Protein AF-A0ABD1WCL0-F1 (afdb_monomer_lite)

Structure (mmCIF, N/CA/C/O backbone):
data_AF-A0ABD1WCL0-F1
#
_entry.id   AF-A0ABD1WCL0-F1
#
loop_
_atom_site.group_PDB
_atom_site.id
_atom_site.type_symbol
_atom_site.label_atom_id
_atom_site.label_alt_id
_atom_site.label_comp_id
_atom_site.label_asym_id
_atom_site.label_entity_id
_atom_site.label_seq_id
_atom_site.pdbx_PDB_ins_code
_atom_site.Cartn_x
_atom_site.Cartn_y
_atom_site.Cartn_z
_atom_site.occupancy
_atom_site.B_iso_or_equiv
_atom_site.auth_seq_id
_atom_site.auth_comp_id
_atom_site.auth_asym_id
_atom_site.auth_atom_id
_atom_site.pdbx_PDB_model_num
ATOM 1 N N . MET A 1 1 ? 15.512 13.384 -20.297 1.00 41.00 1 MET A N 1
ATOM 2 C CA . MET A 1 1 ? 14.843 13.876 -19.073 1.00 41.00 1 MET A CA 1
ATOM 3 C C . MET A 1 1 ? 13.376 13.498 -19.156 1.00 41.00 1 MET A C 1
ATOM 5 O O . MET A 1 1 ? 12.666 14.073 -19.970 1.00 41.00 1 MET A O 1
ATOM 9 N N . ASN A 1 2 ? 12.941 12.508 -18.377 1.00 41.03 2 ASN A N 1
ATOM 10 C CA . ASN A 1 2 ? 11.529 12.149 -18.299 1.00 41.03 2 ASN A CA 1
ATOM 11 C C . ASN A 1 2 ? 10.754 13.283 -17.614 1.00 41.03 2 ASN A C 1
ATOM 13 O O . ASN A 1 2 ? 11.035 13.639 -16.473 1.00 41.03 2 ASN A O 1
ATOM 17 N N . ASN A 1 3 ? 9.782 13.863 -18.322 1.00 45.69 3 ASN A N 1
ATOM 18 C CA . ASN A 1 3 ? 9.005 15.032 -17.885 1.00 45.69 3 ASN A CA 1
ATOM 19 C C . ASN A 1 3 ? 8.057 14.755 -16.700 1.00 45.69 3 ASN A C 1
ATOM 21 O O . ASN A 1 3 ? 7.337 15.652 -16.268 1.00 45.69 3 ASN A O 1
ATOM 25 N N . PHE A 1 4 ? 8.047 13.534 -16.164 1.00 50.69 4 PHE A N 1
ATOM 26 C CA . PHE A 1 4 ? 7.090 13.094 -15.152 1.00 50.69 4 PHE A CA 1
ATOM 27 C C . PHE A 1 4 ? 7.308 13.752 -13.779 1.00 50.69 4 PHE A C 1
ATOM 29 O O . PHE A 1 4 ? 6.345 14.065 -13.086 1.00 50.69 4 PHE A O 1
ATOM 36 N N . TYR A 1 5 ? 8.561 14.029 -13.402 1.00 48.84 5 TYR A N 1
ATOM 37 C CA . TYR A 1 5 ? 8.891 14.548 -12.066 1.00 48.84 5 TYR A CA 1
ATOM 38 C C . TYR A 1 5 ? 8.801 16.075 -11.938 1.00 48.84 5 TYR A C 1
ATOM 40 O O . TYR A 1 5 ? 8.821 16.592 -10.826 1.00 48.84 5 TYR A O 1
ATOM 48 N N . ARG A 1 6 ? 8.654 16.813 -13.049 1.00 47.81 6 ARG A N 1
ATOM 49 C CA . ARG A 1 6 ? 8.557 18.287 -13.023 1.00 47.81 6 ARG A CA 1
ATOM 50 C C . ARG A 1 6 ? 7.216 18.816 -12.505 1.00 47.81 6 ARG A C 1
ATOM 52 O O . ARG A 1 6 ? 7.129 19.995 -12.190 1.00 47.81 6 ARG A O 1
ATOM 59 N N . ASN A 1 7 ? 6.192 17.966 -12.423 1.00 45.84 7 ASN A N 1
ATOM 60 C CA . ASN A 1 7 ? 4.813 18.378 -12.137 1.00 45.84 7 ASN A CA 1
ATOM 61 C C . ASN A 1 7 ? 4.277 17.857 -10.793 1.00 45.84 7 ASN A C 1
ATOM 63 O O . ASN A 1 7 ? 3.065 17.860 -10.587 1.00 45.84 7 ASN A O 1
ATOM 67 N N . ILE A 1 8 ? 5.140 17.384 -9.887 1.00 50.66 8 ILE A N 1
ATOM 68 C CA . ILE A 1 8 ? 4.705 16.947 -8.554 1.00 50.66 8 ILE A CA 1
ATOM 69 C C . ILE A 1 8 ? 4.412 18.201 -7.711 1.00 50.66 8 ILE A C 1
ATOM 71 O O . ILE A 1 8 ? 5.326 18.999 -7.502 1.00 50.66 8 ILE A O 1
ATOM 75 N N . PRO A 1 9 ? 3.169 18.409 -7.233 1.00 43.69 9 PRO A N 1
ATOM 76 C CA . PRO A 1 9 ? 2.844 19.551 -6.388 1.00 43.69 9 PRO A CA 1
ATOM 77 C C . PRO A 1 9 ? 3.659 19.525 -5.092 1.00 43.69 9 PRO A C 1
ATOM 79 O O . PRO A 1 9 ? 3.799 18.474 -4.463 1.00 43.69 9 PRO A O 1
ATOM 82 N N . ASP A 1 10 ? 4.149 20.692 -4.672 1.00 51.25 10 ASP A N 1
ATOM 83 C CA . ASP A 1 10 ? 4.807 20.888 -3.378 1.00 51.25 10 ASP A CA 1
ATOM 84 C C . ASP A 1 10 ? 3.777 20.697 -2.253 1.00 51.25 10 ASP A C 1
ATOM 86 O O . ASP A 1 10 ? 3.068 21.618 -1.849 1.00 51.25 10 ASP A O 1
ATOM 90 N N . HIS A 1 11 ? 3.570 19.452 -1.829 1.00 47.72 11 HIS A N 1
ATOM 91 C CA . HIS A 1 11 ? 2.642 19.086 -0.755 1.00 47.72 11 HIS A CA 1
ATOM 92 C C . HIS A 1 11 ? 3.388 18.582 0.486 1.00 47.72 11 HIS A C 1
ATOM 94 O O . HIS A 1 11 ? 2.921 17.693 1.192 1.00 47.72 11 HIS A O 1
ATOM 100 N N . GLY A 1 12 ? 4.541 19.192 0.788 1.00 49.44 12 GLY A N 1
ATOM 101 C CA . GLY A 1 12 ? 5.215 19.016 2.079 1.00 49.44 12 GLY A CA 1
ATOM 102 C C . GLY A 1 12 ? 6.497 18.186 2.053 1.00 49.44 12 GLY A C 1
ATOM 103 O O . GLY A 1 12 ? 7.046 17.889 3.112 1.00 49.44 12 GLY A O 1
ATOM 104 N N . MET A 1 13 ? 7.024 17.853 0.874 1.00 49.81 13 MET A N 1
ATOM 105 C CA . MET A 1 13 ? 8.455 17.584 0.739 1.00 49.81 13 MET A CA 1
ATOM 106 C C . MET A 1 13 ? 9.118 18.921 0.462 1.00 49.81 13 MET A C 1
ATOM 108 O O . MET A 1 13 ? 8.992 19.426 -0.642 1.00 49.81 13 MET A O 1
ATOM 112 N N . HIS A 1 14 ? 9.788 19.512 1.453 1.00 53.22 14 HIS A N 1
ATOM 113 C CA . HIS A 1 14 ? 10.536 20.750 1.245 1.00 53.22 14 HIS A CA 1
ATOM 114 C C . HIS A 1 14 ? 11.509 20.573 0.067 1.00 53.22 14 HIS A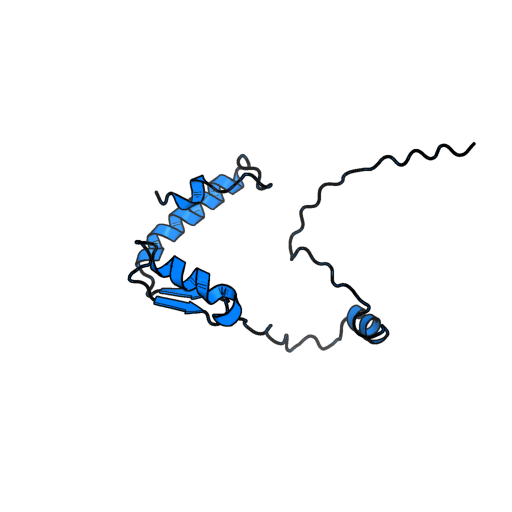 C 1
ATOM 116 O O . HIS A 1 14 ? 12.583 19.996 0.232 1.00 53.22 14 HIS A O 1
ATOM 122 N N . LEU A 1 15 ? 11.134 21.095 -1.108 1.00 51.12 15 LEU A N 1
ATOM 123 C CA . LEU A 1 15 ? 11.861 20.992 -2.384 1.00 51.12 15 LEU A CA 1
ATOM 124 C C . LEU A 1 15 ? 13.267 21.626 -2.342 1.00 51.12 15 LEU A C 1
ATOM 126 O O . LEU A 1 15 ? 14.021 21.539 -3.303 1.00 51.12 15 LEU A O 1
ATOM 130 N N . GLN A 1 16 ? 13.622 22.268 -1.226 1.00 51.03 16 GLN A N 1
ATOM 131 C CA . GLN A 1 16 ? 14.908 22.923 -0.975 1.00 51.03 16 GLN A CA 1
ATOM 132 C C . GLN A 1 16 ? 15.792 22.155 0.024 1.00 51.03 16 GLN A C 1
ATOM 134 O O . GLN A 1 16 ? 16.866 22.627 0.390 1.00 51.03 16 GLN A O 1
ATOM 139 N N . HIS A 1 17 ? 15.358 20.988 0.509 1.00 60.56 17 HIS A N 1
ATOM 140 C CA . HIS A 1 17 ? 16.181 20.171 1.397 1.00 60.56 17 HIS A CA 1
ATOM 141 C C . HIS A 1 17 ? 17.261 19.440 0.569 1.00 60.56 17 HIS A C 1
ATOM 143 O O . HIS A 1 17 ? 16.903 18.801 -0.414 1.00 60.56 17 HIS A O 1
ATOM 149 N N . PRO A 1 18 ? 18.551 19.430 0.963 1.00 59.03 18 PRO A N 1
ATOM 150 C CA . PRO A 1 18 ? 19.629 18.762 0.210 1.00 59.03 18 PRO A CA 1
ATOM 151 C C . PRO A 1 18 ? 19.330 17.298 -0.161 1.00 59.03 18 PRO A C 1
ATOM 153 O O . PRO A 1 18 ? 19.546 16.879 -1.292 1.00 59.03 18 PRO A O 1
ATOM 156 N N . ARG A 1 19 ? 18.694 16.554 0.756 1.00 66.44 19 ARG A N 1
ATOM 157 C CA . ARG A 1 19 ? 18.177 15.191 0.507 1.00 66.44 19 ARG A CA 1
ATOM 158 C C . ARG A 1 19 ? 17.176 15.055 -0.655 1.00 66.44 19 ARG A C 1
ATOM 160 O O . ARG A 1 19 ? 16.978 13.947 -1.134 1.00 66.44 19 ARG A O 1
ATOM 167 N N . PHE A 1 20 ? 16.523 16.130 -1.097 1.00 78.31 20 PHE A N 1
ATOM 168 C CA . PHE A 1 20 ? 15.654 16.098 -2.276 1.00 78.31 20 PHE A CA 1
ATOM 169 C C . PHE A 1 20 ? 16.475 15.992 -3.565 1.00 78.31 20 PHE A C 1
ATOM 171 O O . PHE A 1 20 ? 16.135 15.198 -4.435 1.00 78.31 20 PHE A O 1
ATOM 178 N N . GLN A 1 21 ? 17.589 16.723 -3.661 1.00 81.44 21 GLN A N 1
ATOM 179 C CA . GLN A 1 21 ? 18.485 16.657 -4.815 1.00 81.44 21 GLN A CA 1
ATOM 180 C C . GLN A 1 21 ? 19.140 15.273 -4.925 1.00 81.44 21 GLN A C 1
ATOM 182 O O . GLN A 1 21 ? 19.089 14.657 -5.986 1.00 81.44 21 GLN A O 1
ATOM 187 N N . GLU A 1 22 ? 19.639 14.736 -3.808 1.00 85.94 22 GLU A N 1
ATOM 188 C CA . GLU A 1 22 ? 20.174 13.366 -3.735 1.00 85.94 22 GLU A CA 1
ATOM 189 C C . GLU A 1 22 ? 19.126 12.317 -4.147 1.00 85.94 22 GLU A C 1
ATOM 191 O O . GLU A 1 22 ? 19.437 11.352 -4.843 1.00 85.94 22 GLU A O 1
ATOM 196 N N . PHE A 1 23 ? 17.861 12.510 -3.755 1.00 84.12 23 PHE A N 1
ATOM 197 C CA . PHE A 1 23 ? 16.765 11.628 -4.154 1.00 84.12 23 PHE A CA 1
ATOM 198 C C . PHE A 1 23 ? 16.492 11.686 -5.662 1.00 84.12 23 PHE A C 1
ATOM 200 O O . PHE A 1 23 ? 16.310 10.644 -6.287 1.00 84.12 23 PHE A O 1
ATOM 207 N N . ILE A 1 24 ? 16.491 12.876 -6.269 1.00 86.00 24 ILE A N 1
ATOM 208 C CA . ILE A 1 24 ? 16.327 13.013 -7.722 1.00 86.00 24 ILE A CA 1
ATOM 209 C C . ILE A 1 24 ? 17.494 12.362 -8.466 1.00 86.00 24 ILE A C 1
ATOM 211 O O . ILE A 1 24 ? 17.257 11.600 -9.401 1.00 86.00 24 ILE A O 1
ATOM 215 N N . GLU A 1 25 ? 18.732 12.590 -8.027 1.00 88.88 25 GLU A N 1
ATOM 216 C CA . GLU A 1 25 ? 19.920 11.957 -8.613 1.00 88.88 25 GLU A CA 1
ATOM 217 C C . GLU A 1 25 ? 19.854 10.431 -8.528 1.00 88.88 25 GLU A C 1
ATOM 219 O O . GLU A 1 25 ? 20.168 9.740 -9.499 1.00 88.88 25 GLU A O 1
ATOM 224 N N . PHE A 1 26 ? 19.374 9.897 -7.402 1.00 87.81 26 PHE A N 1
ATOM 225 C CA . PHE A 1 26 ? 19.119 8.470 -7.244 1.00 87.81 26 PHE A CA 1
ATOM 226 C C . PHE A 1 26 ? 18.089 7.957 -8.262 1.00 87.81 26 PHE A C 1
ATOM 228 O O . PHE A 1 26 ? 18.350 6.980 -8.965 1.00 87.81 26 PHE A O 1
ATOM 235 N N . ILE A 1 27 ? 16.946 8.636 -8.405 1.00 87.00 27 ILE A N 1
ATOM 236 C CA . ILE A 1 27 ? 15.913 8.254 -9.379 1.00 87.00 27 ILE A CA 1
ATOM 237 C C . ILE A 1 27 ? 16.450 8.314 -10.816 1.00 87.00 27 ILE A C 1
ATOM 239 O O . ILE A 1 27 ? 16.184 7.411 -11.611 1.00 87.00 27 ILE A O 1
ATOM 243 N N .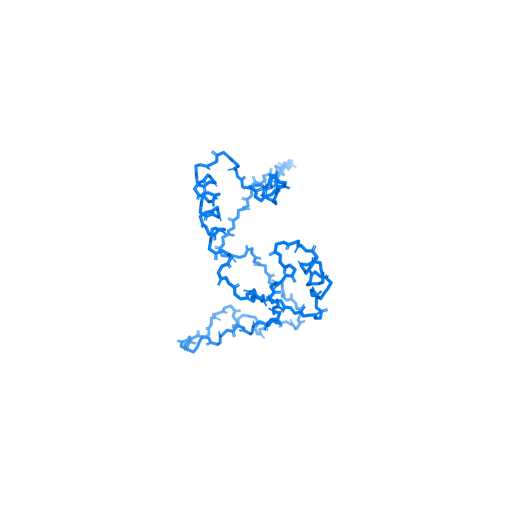 GLU A 1 28 ? 17.221 9.343 -11.170 1.00 86.81 28 GLU A N 1
ATOM 244 C CA . GLU A 1 28 ? 17.843 9.465 -12.493 1.00 86.81 28 GLU A CA 1
ATOM 245 C C . GLU A 1 28 ? 18.888 8.374 -12.757 1.00 86.81 28 GLU A C 1
ATOM 247 O O . GLU A 1 28 ? 18.981 7.869 -13.880 1.00 86.81 28 GLU A O 1
ATOM 252 N N . ALA A 1 29 ? 19.659 7.984 -11.739 1.00 87.44 29 ALA A N 1
ATOM 253 C CA . ALA A 1 29 ? 20.597 6.873 -11.834 1.00 87.44 29 ALA A CA 1
ATOM 254 C C . ALA A 1 29 ? 19.867 5.547 -12.100 1.00 87.44 29 ALA A C 1
ATOM 256 O O . ALA A 1 29 ? 20.261 4.818 -13.011 1.00 87.44 29 ALA A O 1
ATOM 257 N N . GLU A 1 30 ? 18.769 5.279 -11.389 1.00 84.94 30 GLU A N 1
ATOM 258 C CA . GLU A 1 30 ? 17.919 4.097 -11.586 1.00 84.94 30 GLU A CA 1
ATOM 259 C C . GLU A 1 30 ? 17.288 4.061 -12.988 1.00 84.94 30 GLU A C 1
ATOM 261 O O . GLU A 1 30 ? 17.237 3.008 -13.628 1.00 84.94 30 GLU A O 1
ATOM 266 N N . GLN A 1 31 ? 16.872 5.215 -13.532 1.00 78.75 31 GLN A N 1
ATOM 267 C CA . GLN A 1 31 ? 16.265 5.273 -14.868 1.00 78.75 31 GLN A CA 1
ATOM 268 C C . GLN A 1 31 ? 17.168 4.727 -15.978 1.00 78.75 31 GLN A C 1
ATOM 270 O O . GLN A 1 31 ? 16.659 4.160 -16.946 1.00 78.75 31 GLN A O 1
ATOM 275 N N . LYS A 1 32 ? 18.494 4.841 -15.832 1.00 80.19 32 LYS A N 1
ATOM 276 C CA . LYS A 1 32 ? 19.460 4.293 -16.799 1.00 80.19 32 LYS A CA 1
ATOM 277 C C . LYS A 1 32 ? 19.353 2.773 -16.926 1.00 80.19 32 LYS A C 1
ATOM 279 O O . LYS A 1 32 ? 19.677 2.231 -17.979 1.00 80.19 32 LYS A O 1
ATOM 284 N N . TYR A 1 33 ? 18.870 2.095 -15.885 1.00 79.81 33 TYR A N 1
ATOM 285 C CA . TYR A 1 33 ? 18.763 0.641 -15.843 1.00 79.81 33 TYR A CA 1
ATOM 286 C C . TYR A 1 33 ? 17.363 0.114 -16.193 1.00 79.81 33 TYR A C 1
ATOM 288 O O . TYR A 1 33 ? 17.208 -1.070 -16.493 1.00 79.81 33 TYR A O 1
ATOM 296 N N . LEU A 1 34 ? 16.345 0.982 -16.245 1.00 73.56 34 LEU A N 1
ATOM 297 C CA . LEU A 1 34 ? 14.963 0.591 -16.564 1.00 73.56 34 LEU A CA 1
ATOM 298 C C . LEU A 1 34 ? 14.794 -0.001 -17.972 1.00 73.56 34 LEU A C 1
ATOM 300 O O . LEU A 1 34 ? 13.814 -0.702 -18.220 1.00 73.56 34 LEU A O 1
ATOM 304 N N . GLY A 1 35 ? 15.724 0.274 -18.893 1.00 76.00 35 GLY A N 1
ATOM 305 C CA . GLY A 1 35 ? 15.736 -0.308 -20.239 1.00 76.00 35 GLY A CA 1
ATOM 306 C C . GLY A 1 35 ? 16.129 -1.790 -20.283 1.00 76.00 35 GLY A C 1
ATOM 307 O O . GLY A 1 35 ? 15.875 -2.447 -21.287 1.00 76.00 35 GLY A O 1
ATOM 308 N N . PHE A 1 36 ? 16.715 -2.332 -19.209 1.00 83.81 36 PHE A N 1
ATOM 309 C CA . PHE A 1 36 ? 17.131 -3.738 -19.134 1.00 83.81 36 PHE A CA 1
ATOM 310 C C . PHE A 1 36 ? 16.070 -4.653 -18.505 1.00 83.81 36 PHE A C 1
ATOM 312 O O . PHE A 1 36 ? 16.265 -5.868 -18.445 1.00 83.81 36 PHE A O 1
ATOM 319 N N . SER A 1 37 ? 14.947 -4.109 -18.022 1.00 85.25 37 SER A N 1
ATOM 320 C CA . SER A 1 37 ? 13.886 -4.918 -17.422 1.00 85.25 37 SER A CA 1
ATOM 321 C C . SER A 1 37 ? 12.975 -5.534 -18.488 1.00 85.25 37 SER A C 1
ATOM 323 O O . SER A 1 37 ? 12.671 -4.935 -19.516 1.00 85.25 37 SER A O 1
ATOM 325 N N . SER A 1 38 ? 12.482 -6.748 -18.230 1.00 88.44 38 SER A N 1
ATOM 326 C CA . SER A 1 38 ? 11.468 -7.388 -19.089 1.00 88.44 38 SER A CA 1
ATOM 327 C C . SER A 1 38 ? 10.045 -6.865 -18.839 1.00 88.44 38 SER A C 1
ATOM 329 O O . SER A 1 38 ? 9.095 -7.307 -19.491 1.00 88.44 38 SER A O 1
ATOM 331 N N . GLY A 1 39 ? 9.876 -5.972 -17.862 1.00 89.38 39 GLY A N 1
ATOM 332 C CA . GLY A 1 39 ? 8.582 -5.498 -17.401 1.00 89.38 39 GLY A CA 1
ATOM 333 C C . GLY A 1 39 ? 8.554 -5.143 -15.918 1.00 89.38 39 GLY A C 1
ATOM 334 O O . G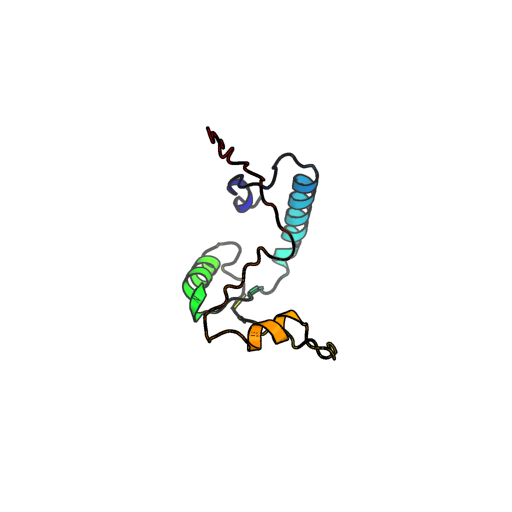LY A 1 39 ? 9.583 -5.146 -15.244 1.00 89.38 39 GLY A O 1
ATOM 335 N N . SER A 1 40 ? 7.348 -4.874 -15.426 1.00 89.94 40 SER A N 1
ATOM 336 C CA . SER A 1 40 ? 7.090 -4.356 -14.082 1.00 89.94 40 SER A CA 1
ATOM 337 C C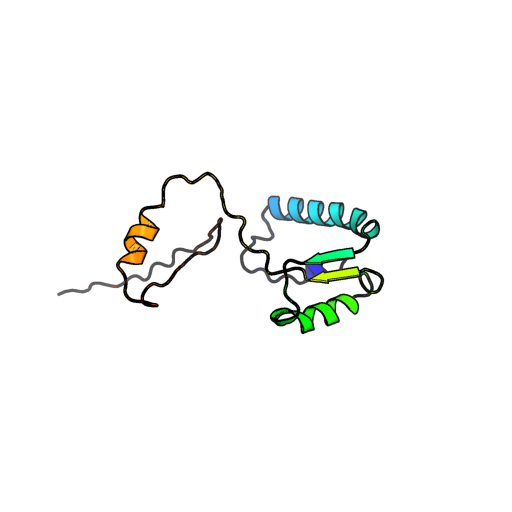 . SER A 1 40 ? 6.052 -5.203 -13.348 1.00 89.94 40 SER A C 1
ATOM 339 O O . SER A 1 40 ? 4.991 -5.531 -13.895 1.00 89.94 40 SER A O 1
ATOM 341 N N . LEU A 1 41 ? 6.351 -5.542 -12.093 1.00 92.50 41 LEU A N 1
ATOM 342 C CA . LEU A 1 41 ? 5.419 -6.193 -11.175 1.00 92.50 41 LEU A CA 1
ATOM 343 C C . LEU A 1 41 ? 4.848 -5.162 -10.205 1.00 92.50 41 LEU A C 1
ATOM 345 O O . LEU A 1 41 ? 5.585 -4.388 -9.602 1.00 92.50 41 LEU A O 1
ATOM 349 N N . TYR A 1 42 ? 3.532 -5.186 -10.031 1.00 91.12 42 TYR A N 1
ATOM 350 C CA . TYR A 1 42 ? 2.804 -4.263 -9.175 1.00 91.12 42 TYR A CA 1
ATOM 351 C C . TYR A 1 42 ? 2.067 -5.048 -8.096 1.00 91.12 42 TYR A C 1
ATOM 353 O O . TYR A 1 42 ? 1.305 -5.974 -8.400 1.00 91.12 42 TYR A O 1
ATOM 361 N N . ASN A 1 43 ? 2.231 -4.630 -6.840 1.00 92.00 43 ASN A N 1
ATOM 362 C CA . ASN A 1 43 ? 1.322 -5.013 -5.762 1.00 92.00 43 ASN A CA 1
ATOM 363 C C . ASN A 1 43 ? -0.002 -4.247 -5.927 1.00 92.00 43 ASN A C 1
ATOM 365 O O . ASN A 1 43 ? -0.290 -3.295 -5.211 1.00 92.00 43 ASN A O 1
ATOM 369 N N . ALA A 1 44 ? -0.751 -4.631 -6.953 1.00 91.75 44 ALA A N 1
ATOM 370 C CA . ALA A 1 44 ? -2.027 -4.058 -7.349 1.00 91.75 44 ALA A CA 1
ATOM 371 C C . ALA A 1 44 ? -2.959 -5.192 -7.782 1.00 91.75 44 ALA A C 1
ATOM 373 O O . ALA A 1 44 ? -2.493 -6.265 -8.178 1.00 91.75 44 ALA A O 1
ATOM 374 N N . SER A 1 45 ? -4.263 -4.945 -7.757 1.00 90.31 45 SER A N 1
ATOM 375 C CA . SER A 1 45 ? -5.290 -5.885 -8.188 1.00 90.31 45 SER A CA 1
ATOM 376 C C . SER A 1 45 ? -5.991 -5.369 -9.434 1.00 90.31 45 SER A C 1
ATOM 378 O O . SER A 1 45 ? -6.428 -4.226 -9.513 1.00 90.31 45 SER A O 1
ATOM 380 N N . LYS A 1 46 ? -6.210 -6.234 -10.427 1.00 88.25 46 LYS A N 1
ATOM 381 C CA . LYS A 1 46 ? -6.992 -5.837 -11.611 1.00 88.25 46 LYS A CA 1
ATOM 382 C C . LYS A 1 46 ? -8.423 -5.417 -11.262 1.00 88.25 46 LYS A C 1
ATOM 384 O O . LYS A 1 46 ? -8.995 -4.617 -11.996 1.00 88.25 46 LYS A O 1
ATOM 389 N N . VAL A 1 47 ? -8.981 -5.944 -10.169 1.00 90.31 47 VAL A N 1
ATOM 390 C CA . VAL A 1 47 ? -10.345 -5.628 -9.717 1.00 90.31 47 VAL A CA 1
ATOM 391 C C . VAL A 1 47 ? -10.462 -4.160 -9.300 1.00 90.31 47 VAL A C 1
ATOM 393 O O . VAL A 1 47 ? -11.486 -3.539 -9.567 1.00 90.31 47 VAL A O 1
ATOM 396 N N . ILE A 1 48 ? -9.410 -3.598 -8.696 1.00 90.94 48 ILE A N 1
ATOM 397 C CA . ILE A 1 48 ? -9.409 -2.231 -8.162 1.00 90.94 48 ILE A CA 1
ATOM 398 C C . ILE A 1 48 ? -8.707 -1.278 -9.144 1.00 90.94 48 ILE A C 1
ATOM 400 O O . ILE A 1 48 ? -9.289 -0.278 -9.565 1.00 90.94 48 ILE A O 1
ATOM 404 N N . GLU A 1 49 ? -7.492 -1.607 -9.592 1.00 92.38 49 GLU A N 1
ATOM 405 C CA . GLU A 1 49 ? -6.640 -0.722 -10.400 1.00 92.38 49 GLU A CA 1
ATOM 406 C C . GLU A 1 49 ? -6.636 -1.029 -11.911 1.00 92.38 49 GLU A C 1
ATOM 408 O O . GLU A 1 49 ? -5.855 -0.449 -12.670 1.00 92.38 49 GLU A O 1
ATOM 413 N N . GLY A 1 50 ? -7.518 -1.906 -12.406 1.00 88.75 50 GLY A N 1
ATOM 414 C CA . GLY A 1 50 ? -7.509 -2.360 -13.805 1.00 88.75 50 GLY A CA 1
ATOM 415 C C . GLY A 1 50 ? -7.521 -1.238 -14.856 1.00 88.75 50 GLY A C 1
ATOM 416 O O . GLY A 1 50 ? -6.867 -1.355 -15.893 1.00 88.75 50 GLY A O 1
ATOM 417 N N . LYS A 1 51 ? -8.203 -0.118 -14.577 1.00 90.88 51 LYS A N 1
ATOM 418 C CA . LYS A 1 51 ? -8.217 1.061 -15.463 1.00 90.88 51 LYS A CA 1
ATOM 419 C C . LYS A 1 51 ? -6.832 1.706 -15.593 1.00 90.88 51 LYS A C 1
ATOM 421 O O . LYS A 1 51 ? -6.438 2.051 -16.704 1.00 90.88 51 LYS A O 1
ATOM 426 N N . PHE A 1 52 ? -6.082 1.821 -14.498 1.00 90.31 52 PHE A N 1
ATOM 427 C CA . PHE A 1 52 ? -4.735 2.402 -14.498 1.00 90.31 52 PHE A CA 1
ATOM 428 C C . PHE A 1 52 ? -3.737 1.516 -15.240 1.00 90.31 52 PHE A C 1
ATOM 430 O O . PHE A 1 52 ? -2.929 2.022 -16.013 1.00 90.31 52 PHE A O 1
ATOM 437 N N . ASN A 1 53 ? -3.866 0.193 -15.122 1.00 86.50 53 ASN A N 1
ATOM 438 C CA . ASN A 1 53 ? -3.046 -0.746 -15.892 1.00 86.50 53 ASN A CA 1
ATOM 439 C C . ASN A 1 53 ? -3.179 -0.541 -17.408 1.00 86.50 53 ASN A C 1
ATOM 441 O O . ASN A 1 53 ? -2.202 -0.670 -18.142 1.00 86.50 53 ASN A O 1
ATOM 445 N N . ASN A 1 54 ? -4.381 -0.213 -17.890 1.00 88.06 54 ASN A N 1
ATOM 446 C CA . ASN A 1 54 ? -4.597 0.082 -19.307 1.00 88.06 54 ASN A CA 1
ATOM 447 C C . ASN A 1 54 ? -3.995 1.428 -19.724 1.00 88.06 54 ASN A C 1
ATOM 449 O O . ASN A 1 54 ? -3.648 1.590 -20.890 1.00 88.06 54 ASN A O 1
ATOM 453 N N . LEU A 1 55 ? -3.884 2.387 -18.800 1.00 91.31 55 LEU A N 1
ATOM 454 C CA . LEU A 1 55 ? -3.238 3.674 -19.059 1.00 91.31 55 LEU A CA 1
ATOM 455 C C . LEU A 1 55 ? -1.716 3.537 -19.115 1.00 91.31 55 LEU A C 1
ATOM 457 O O . LEU A 1 55 ? -1.109 4.125 -20.001 1.00 91.31 55 LEU A O 1
ATOM 461 N N . ILE A 1 56 ? -1.112 2.723 -18.242 1.00 89.31 56 ILE A N 1
ATOM 462 C CA . ILE A 1 56 ? 0.343 2.489 -18.236 1.00 89.31 56 ILE A CA 1
ATOM 463 C C . ILE A 1 56 ? 0.819 1.965 -19.595 1.00 89.31 56 ILE A C 1
ATOM 465 O O . ILE A 1 56 ? 1.792 2.467 -20.137 1.00 89.31 56 ILE A O 1
ATOM 469 N N . LYS A 1 57 ? 0.076 1.036 -20.204 1.00 85.94 57 LYS A N 1
ATOM 470 C CA . LYS A 1 57 ? 0.403 0.483 -21.530 1.00 85.94 57 LYS A CA 1
ATOM 471 C C . LYS A 1 57 ? 0.369 1.504 -22.673 1.00 85.94 57 LYS A C 1
ATOM 473 O O . LYS A 1 57 ? 0.834 1.196 -23.760 1.00 85.94 57 LYS A O 1
ATOM 478 N N . LYS A 1 58 ? -0.232 2.679 -22.459 1.00 88.75 58 LYS A N 1
ATOM 479 C CA . LYS A 1 58 ? -0.274 3.773 -23.443 1.00 88.75 58 LYS A CA 1
ATOM 480 C C . LYS A 1 58 ? 0.901 4.740 -23.297 1.00 88.75 58 LYS A C 1
ATOM 482 O O . LYS A 1 58 ? 1.007 5.671 -24.088 1.00 88.75 58 LYS A O 1
ATOM 487 N N . ILE A 1 59 ? 1.733 4.569 -22.270 1.00 88.00 59 ILE A N 1
ATOM 488 C CA . ILE A 1 59 ? 2.952 5.353 -22.085 1.00 88.00 59 ILE A CA 1
ATOM 489 C C . ILE A 1 59 ? 3.988 4.808 -23.081 1.00 88.00 59 ILE A C 1
ATOM 491 O O . ILE A 1 59 ? 4.274 3.611 -23.018 1.00 88.00 59 ILE A O 1
ATOM 495 N N . PRO A 1 60 ? 4.542 5.631 -23.994 1.00 84.56 60 PRO A N 1
ATOM 496 C CA . PRO A 1 60 ? 5.442 5.157 -25.051 1.00 84.56 60 PRO A CA 1
ATOM 497 C C . PRO A 1 60 ? 6.634 4.341 -24.531 1.00 84.56 60 PRO A C 1
ATOM 499 O O . PRO A 1 60 ? 7.016 3.336 -25.122 1.00 84.56 60 PRO A O 1
ATOM 502 N N . GLU A 1 61 ? 7.194 4.733 -23.386 1.00 81.69 61 GLU A N 1
ATOM 503 C CA . GLU A 1 61 ? 8.329 4.062 -22.747 1.00 81.69 61 GLU A CA 1
ATOM 504 C C . GLU A 1 61 ? 7.985 2.669 -22.180 1.00 81.69 61 GLU A C 1
ATOM 506 O O . GLU A 1 61 ? 8.878 1.859 -21.917 1.00 81.69 61 GLU A O 1
ATOM 511 N N . GLU A 1 62 ? 6.696 2.379 -22.003 1.00 83.69 62 GLU A N 1
ATOM 512 C CA . GLU A 1 62 ? 6.176 1.158 -21.386 1.00 83.69 62 GLU A CA 1
ATOM 513 C C . GLU A 1 62 ? 5.356 0.299 -22.370 1.00 83.69 62 GLU A C 1
ATOM 515 O O . GLU A 1 62 ? 5.050 -0.850 -22.063 1.00 83.69 62 GLU A O 1
ATOM 520 N N . GLU A 1 63 ? 5.048 0.797 -23.575 1.00 77.50 63 GLU A N 1
ATOM 521 C CA . GLU A 1 63 ? 4.201 0.124 -24.579 1.00 77.50 63 GLU A CA 1
ATOM 522 C C . GLU A 1 63 ? 4.665 -1.308 -24.899 1.00 77.50 63 GLU A C 1
ATOM 524 O O . GLU A 1 63 ? 3.851 -2.225 -25.032 1.00 77.50 63 GLU A O 1
ATOM 529 N N . ASN A 1 64 ? 5.982 -1.520 -24.957 1.00 82.25 64 ASN A N 1
ATOM 530 C CA . ASN A 1 64 ? 6.590 -2.815 -25.276 1.00 82.25 64 ASN A CA 1
ATOM 531 C C . ASN A 1 64 ? 6.950 -3.659 -24.041 1.00 82.25 64 ASN A C 1
ATOM 533 O O . ASN A 1 64 ? 7.483 -4.764 -24.178 1.00 82.25 64 ASN A O 1
ATOM 537 N N . LYS A 1 65 ? 6.680 -3.164 -22.829 1.00 87.44 65 LYS A N 1
ATOM 538 C CA . LYS A 1 65 ? 7.004 -3.859 -21.582 1.00 87.44 65 LYS A CA 1
ATOM 539 C C . LYS A 1 65 ? 5.822 -4.679 -21.082 1.00 87.44 65 LYS A C 1
ATOM 541 O O . LYS A 1 65 ? 4.648 -4.398 -21.325 1.00 87.44 65 LYS A O 1
ATOM 546 N N . LYS A 1 66 ? 6.132 -5.748 -20.351 1.00 91.25 66 LYS A N 1
ATOM 547 C CA . LYS A 1 66 ? 5.108 -6.561 -19.692 1.00 91.25 66 LYS A CA 1
ATOM 548 C C . LYS A 1 66 ? 4.740 -5.942 -18.343 1.00 91.25 66 LYS A C 1
ATOM 550 O O . LYS A 1 66 ? 5.602 -5.487 -17.600 1.00 91.25 66 LYS A O 1
ATOM 555 N N . HIS A 1 67 ? 3.454 -5.969 -18.003 1.00 90.50 67 HIS A N 1
ATOM 556 C CA . HIS A 1 67 ? 2.943 -5.422 -16.746 1.00 90.50 67 HIS A CA 1
ATOM 557 C C . HIS A 1 67 ? 2.089 -6.458 -16.029 1.00 90.50 67 HIS A C 1
ATOM 559 O O . HIS A 1 67 ? 1.091 -6.936 -16.582 1.00 90.50 67 HIS A O 1
ATOM 565 N N . TRP A 1 68 ? 2.459 -6.779 -14.791 1.00 91.31 68 TRP A N 1
ATOM 566 C CA . TRP A 1 68 ? 1.770 -7.781 -13.985 1.00 91.31 68 TRP A CA 1
ATOM 567 C C . TRP A 1 68 ? 1.288 -7.192 -12.669 1.00 91.31 68 TRP A C 1
ATOM 569 O O . TRP A 1 68 ? 2.078 -6.794 -11.821 1.00 91.31 68 TRP A O 1
ATOM 579 N N . SER A 1 69 ? -0.027 -7.181 -12.484 1.00 93.31 69 SER A N 1
ATOM 580 C CA . SER A 1 69 ? -0.658 -6.917 -11.192 1.00 93.31 69 SER A CA 1
ATOM 581 C C . SER A 1 69 ? -0.836 -8.249 -10.476 1.00 93.31 69 SER A C 1
ATOM 583 O O . SER A 1 69 ? -1.590 -9.097 -10.958 1.00 93.31 69 SER A O 1
ATOM 585 N N . ILE A 1 70 ? -0.105 -8.444 -9.382 1.00 93.38 70 ILE A N 1
ATOM 586 C CA . ILE A 1 70 ? -0.064 -9.710 -8.630 1.00 93.38 70 ILE A CA 1
ATOM 587 C C . ILE A 1 70 ? -0.491 -9.544 -7.168 1.00 93.38 70 ILE A C 1
ATOM 589 O O . ILE A 1 70 ? -0.278 -10.437 -6.355 1.00 93.38 70 ILE A O 1
ATOM 593 N N . GLY A 1 71 ? -1.097 -8.402 -6.842 1.00 91.00 71 GLY A N 1
ATOM 594 C CA . GLY A 1 71 ? -1.628 -8.101 -5.523 1.00 91.00 71 GLY A CA 1
ATOM 595 C C . GLY A 1 71 ? -3.129 -8.408 -5.368 1.00 91.00 71 GLY A C 1
ATOM 596 O O . GLY A 1 71 ? -3.808 -8.764 -6.338 1.00 91.00 71 GLY A O 1
ATOM 597 N N . PRO A 1 72 ? -3.670 -8.204 -4.154 1.00 89.88 72 PRO A N 1
ATOM 598 C CA . PRO A 1 72 ? -2.935 -7.786 -2.961 1.00 89.88 72 PRO A CA 1
ATOM 599 C C . PRO A 1 72 ? -2.096 -8.938 -2.398 1.00 89.88 72 PRO A C 1
ATOM 601 O O . PRO A 1 72 ? -2.592 -10.051 -2.227 1.00 89.88 72 PRO A O 1
ATOM 604 N N . PHE A 1 73 ? -0.823 -8.680 -2.098 1.00 83.81 73 PHE A N 1
ATOM 605 C CA . PHE A 1 73 ? -0.032 -9.651 -1.350 1.00 83.81 73 PHE A CA 1
ATOM 606 C C . PHE A 1 73 ? -0.541 -9.735 0.083 1.00 83.81 73 PHE A C 1
ATOM 608 O O . PHE A 1 73 ? -0.655 -8.718 0.771 1.00 83.81 73 PHE A O 1
ATOM 615 N N . ASN A 1 74 ? -0.824 -10.955 0.533 1.00 79.12 74 ASN A N 1
ATOM 616 C CA . ASN A 1 74 ? -1.130 -11.199 1.933 1.00 79.12 74 ASN A CA 1
ATOM 617 C C . ASN A 1 74 ? 0.076 -10.803 2.786 1.00 79.12 74 ASN A C 1
ATOM 619 O O . ASN A 1 74 ? 1.223 -11.065 2.413 1.00 79.12 74 ASN A O 1
ATOM 623 N N . ALA A 1 75 ? -0.186 -10.175 3.932 1.00 76.62 75 ALA A N 1
ATOM 624 C CA . ALA A 1 75 ? 0.854 -9.947 4.920 1.00 76.62 75 ALA A CA 1
ATOM 625 C C . ALA A 1 75 ? 1.472 -11.301 5.291 1.00 76.62 75 ALA A C 1
ATOM 627 O O . ALA A 1 75 ? 0.751 -12.249 5.603 1.00 76.62 75 ALA A O 1
ATOM 628 N N . VAL A 1 76 ? 2.798 -11.398 5.207 1.00 77.56 76 VAL A N 1
ATOM 629 C CA . VAL A 1 76 ? 3.520 -12.610 5.600 1.00 77.56 76 VAL A CA 1
ATOM 630 C C . VAL A 1 76 ? 3.254 -12.849 7.083 1.00 77.56 76 VAL A C 1
ATOM 632 O O . VAL A 1 76 ? 3.444 -11.942 7.897 1.00 77.56 76 VAL A O 1
ATOM 635 N N . GLU A 1 77 ? 2.805 -14.054 7.436 1.00 68.69 77 GLU A N 1
ATOM 636 C CA . GLU A 1 77 ? 2.705 -14.449 8.837 1.00 68.69 77 GLU A CA 1
ATOM 637 C C . GLU A 1 77 ? 4.099 -14.374 9.461 1.00 68.69 77 GLU A C 1
ATOM 639 O O . GLU A 1 77 ? 5.028 -15.063 9.038 1.00 68.69 77 GLU A O 1
ATOM 644 N N . LEU A 1 78 ? 4.262 -13.511 10.464 1.00 65.06 78 LEU A N 1
ATOM 645 C CA . LEU A 1 78 ? 5.494 -13.431 11.239 1.00 65.06 78 LEU A CA 1
ATOM 646 C C . LEU A 1 78 ? 5.549 -14.643 12.174 1.00 65.06 78 LEU A C 1
ATOM 648 O O . LEU A 1 78 ? 5.219 -14.557 13.359 1.00 65.06 78 LEU A O 1
ATOM 652 N N . THR A 1 79 ? 5.938 -15.793 11.629 1.00 59.38 79 THR A N 1
ATOM 653 C CA . THR A 1 79 ? 6.232 -16.998 12.402 1.00 59.38 79 THR A CA 1
ATOM 654 C C . THR A 1 79 ? 7.357 -16.671 13.387 1.00 59.38 79 THR A C 1
ATOM 656 O O . THR A 1 79 ? 8.502 -16.491 12.978 1.00 59.38 79 THR A O 1
ATOM 659 N N . GLY A 1 80 ? 7.035 -16.524 14.676 1.00 57.50 80 GLY A N 1
ATOM 660 C CA . GLY A 1 80 ? 8.016 -16.230 15.731 1.00 57.50 80 GLY A CA 1
ATOM 661 C C . GLY A 1 80 ? 7.595 -15.181 16.764 1.00 57.50 80 GLY A C 1
ATOM 662 O O . GLY A 1 80 ? 8.251 -15.055 17.798 1.00 57.50 80 GLY A O 1
ATOM 663 N N . LEU A 1 81 ? 6.484 -14.464 16.558 1.00 61.28 81 LEU A N 1
ATOM 664 C CA . LEU A 1 81 ? 5.872 -13.654 17.617 1.00 61.28 81 LEU A CA 1
ATOM 665 C C . LEU A 1 81 ? 5.088 -14.568 18.571 1.00 61.28 81 LEU A C 1
ATOM 667 O O . LEU A 1 81 ? 3.863 -14.605 18.560 1.00 61.28 81 LEU A O 1
ATOM 671 N N . ASN A 1 82 ? 5.806 -15.314 19.412 1.00 61.00 82 ASN A N 1
ATOM 672 C CA . ASN A 1 82 ? 5.221 -16.243 20.390 1.00 61.00 82 ASN A CA 1
ATOM 673 C C . ASN A 1 82 ? 4.363 -15.552 21.469 1.00 61.00 82 ASN A C 1
ATOM 675 O O . ASN A 1 82 ? 3.793 -16.225 22.324 1.00 61.00 82 ASN A O 1
ATOM 679 N N . GLN A 1 83 ? 4.272 -14.220 21.460 1.00 73.31 83 GLN A N 1
ATOM 680 C CA . GLN A 1 83 ? 3.445 -13.458 22.385 1.00 73.31 83 GLN A CA 1
ATOM 681 C C . GLN A 1 83 ? 2.541 -12.499 21.622 1.00 73.31 83 GLN A C 1
ATOM 683 O O . GLN A 1 83 ? 2.988 -11.587 20.925 1.00 73.31 83 GLN A O 1
ATOM 688 N N . ARG A 1 84 ? 1.238 -12.717 21.786 1.00 84.06 84 ARG A N 1
ATOM 689 C CA . ARG A 1 84 ? 0.193 -11.838 21.283 1.00 84.06 84 ARG A CA 1
ATOM 690 C C . ARG A 1 84 ? 0.312 -10.470 21.955 1.00 84.06 84 ARG A C 1
ATOM 692 O O . ARG A 1 84 ? 0.467 -10.376 23.169 1.00 84.06 84 ARG A O 1
ATOM 699 N N . HIS A 1 85 ? 0.259 -9.396 21.172 1.00 87.06 85 HIS A N 1
ATOM 700 C CA . HIS A 1 85 ? 0.396 -8.048 21.720 1.00 87.06 85 HIS A CA 1
ATOM 701 C C . HIS A 1 85 ? -0.843 -7.658 22.545 1.00 87.06 85 HIS A C 1
ATOM 703 O O . HIS A 1 85 ? -1.974 -7.897 22.119 1.00 87.06 85 HIS A O 1
ATOM 709 N N . LYS A 1 86 ? -0.646 -6.974 23.681 1.00 92.19 86 LYS A N 1
ATOM 710 C CA . LYS A 1 86 ? -1.719 -6.557 24.613 1.00 92.19 86 LYS A CA 1
ATOM 711 C C . LYS A 1 86 ? -2.838 -5.735 23.958 1.00 92.19 86 LYS A C 1
ATOM 713 O O . LYS A 1 86 ? -3.972 -5.751 24.425 1.00 92.19 86 LYS A O 1
ATOM 718 N N . CYS A 1 87 ? -2.546 -5.021 22.866 1.00 92.56 87 CYS A N 1
ATOM 719 C CA . CYS A 1 87 ? -3.575 -4.282 22.123 1.00 92.56 87 CYS A CA 1
ATOM 720 C C . CYS A 1 87 ? -4.628 -5.205 21.490 1.00 92.56 87 CYS A C 1
ATOM 722 O O . CYS A 1 87 ? -5.787 -4.817 21.397 1.00 92.56 87 CYS A O 1
ATOM 724 N N . LEU A 1 88 ? -4.247 -6.426 21.102 1.00 91.69 88 LEU A N 1
ATOM 725 C CA . LEU A 1 88 ? -5.166 -7.409 20.532 1.00 91.69 88 LEU A CA 1
ATOM 726 C C . LEU A 1 88 ? -6.037 -8.040 21.625 1.00 91.69 88 LEU A C 1
ATOM 728 O O . LEU A 1 88 ? -7.222 -8.244 21.409 1.00 91.69 88 LEU A O 1
ATOM 732 N N . GLU A 1 89 ? -5.491 -8.257 22.824 1.00 93.38 89 GLU A N 1
ATOM 733 C CA . GLU A 1 89 ? -6.281 -8.695 23.988 1.00 93.38 89 GLU A CA 1
ATOM 734 C C . GLU A 1 89 ? -7.314 -7.645 24.423 1.00 93.38 89 GLU A C 1
ATOM 736 O O . GLU A 1 89 ? -8.399 -7.982 24.895 1.00 93.38 89 GLU A O 1
ATOM 741 N N . TRP A 1 90 ? -6.983 -6.357 24.289 1.00 96.25 90 TRP A N 1
ATOM 742 C CA . TRP A 1 90 ? -7.938 -5.269 24.498 1.00 96.25 90 TRP A CA 1
ATOM 743 C C . TRP A 1 90 ? -9.007 -5.224 23.396 1.00 96.25 90 TRP A C 1
ATOM 745 O O . TRP A 1 90 ? -10.183 -5.026 23.710 1.00 96.25 90 TRP A O 1
ATOM 755 N N . LEU A 1 91 ? -8.608 -5.435 22.135 1.00 96.50 91 LEU A N 1
ATOM 756 C CA . LEU A 1 91 ? -9.498 -5.419 20.972 1.00 96.50 91 LEU A CA 1
ATOM 757 C C . LEU A 1 91 ? -10.576 -6.508 21.058 1.00 96.50 91 LEU A C 1
ATOM 759 O O . LEU A 1 91 ? -11.727 -6.234 20.737 1.00 96.50 91 LEU A O 1
ATOM 763 N N . ASP A 1 92 ? -10.234 -7.696 21.566 1.00 95.88 92 ASP A N 1
ATOM 764 C CA . ASP A 1 92 ? -11.186 -8.806 21.744 1.00 95.88 92 ASP A CA 1
ATOM 765 C C . ASP A 1 92 ? -12.363 -8.485 22.669 1.00 95.88 92 ASP A C 1
ATOM 767 O O . ASP A 1 92 ? -13.393 -9.150 22.616 1.00 95.88 92 ASP A O 1
ATOM 771 N N . LYS A 1 93 ? -12.206 -7.499 23.558 1.00 97.69 93 LYS A N 1
ATOM 772 C CA . LYS A 1 93 ? -13.231 -7.115 24.539 1.00 97.69 93 LYS A CA 1
ATOM 773 C C . LYS A 1 93 ? -14.202 -6.061 24.004 1.00 97.69 93 LYS A C 1
ATOM 775 O O . LYS A 1 93 ? -15.082 -5.637 24.746 1.00 97.69 93 LYS A O 1
ATOM 780 N N . GLN A 1 94 ? -14.002 -5.581 22.777 1.00 98.19 94 GLN A N 1
ATOM 781 C CA . GLN A 1 94 ? -14.823 -4.533 22.176 1.00 98.19 94 GLN A CA 1
ATOM 782 C C . GLN A 1 94 ? -15.937 -5.147 21.321 1.00 98.19 94 GLN A C 1
ATOM 784 O O . GLN A 1 94 ? -15.758 -6.203 20.717 1.00 98.19 94 GLN A O 1
ATOM 789 N N . GLU A 1 95 ? -17.075 -4.458 21.218 1.00 98.31 95 GLU A N 1
ATOM 790 C CA . GLU A 1 95 ? -18.168 -4.879 20.335 1.00 98.31 95 GLU A CA 1
ATOM 791 C C . GLU A 1 95 ? -17.717 -4.928 18.860 1.00 98.31 95 GLU A C 1
ATOM 793 O O . GLU A 1 95 ? -16.878 -4.115 18.439 1.00 98.31 95 GLU A O 1
ATOM 798 N N . PRO A 1 96 ? -18.280 -5.819 18.023 1.00 97.75 96 PRO A N 1
ATOM 799 C CA . PRO A 1 96 ? -17.934 -5.887 16.609 1.00 97.75 96 PRO A CA 1
ATOM 800 C C . PRO A 1 96 ? -18.073 -4.528 15.908 1.00 97.75 96 PRO A C 1
ATOM 802 O O . PRO A 1 96 ? -19.097 -3.858 16.019 1.00 97.75 96 PRO A O 1
ATOM 805 N N . LYS A 1 97 ? -17.050 -4.140 15.131 1.00 96.81 97 LYS A N 1
ATOM 806 C CA . LYS A 1 97 ? -17.016 -2.889 14.341 1.00 96.81 97 LYS A CA 1
ATOM 807 C C . LYS A 1 97 ? -17.089 -1.593 15.176 1.00 96.81 97 LYS A C 1
ATOM 809 O O . LYS A 1 97 ? -17.426 -0.548 14.628 1.00 96.81 97 LYS A O 1
ATOM 814 N N . SER A 1 98 ? -16.751 -1.640 16.469 1.00 98.00 98 SER A N 1
ATOM 815 C CA . SER A 1 98 ? -16.748 -0.462 17.360 1.00 98.00 98 SER A CA 1
ATOM 816 C C . SER A 1 98 ? -15.408 0.290 17.431 1.00 98.00 98 SER A C 1
ATOM 818 O O . SER A 1 98 ? -15.373 1.450 17.837 1.00 98.00 98 SER A O 1
ATOM 820 N N . VAL A 1 99 ? -14.301 -0.340 17.025 1.00 97.56 99 VAL A N 1
ATOM 821 C CA . VAL A 1 99 ? -12.945 0.229 17.114 1.00 97.56 99 VAL A CA 1
ATOM 822 C C . VAL A 1 99 ? -12.488 0.792 15.772 1.00 97.56 99 VAL A C 1
ATOM 824 O O . VAL A 1 99 ? -12.604 0.132 14.741 1.00 97.56 99 VAL A O 1
ATOM 827 N N . ILE A 1 100 ? -11.892 1.987 15.797 1.00 97.31 100 ILE A N 1
ATOM 828 C CA . ILE A 1 100 ? -11.260 2.617 14.632 1.00 97.31 100 ILE A CA 1
ATOM 829 C C . ILE A 1 100 ? -9.741 2.455 14.739 1.00 97.31 100 ILE A C 1
ATOM 831 O O . ILE A 1 100 ? -9.126 2.902 15.708 1.00 97.31 100 ILE A O 1
ATOM 835 N N . PHE A 1 101 ? -9.127 1.848 13.724 1.00 94.62 101 PHE A N 1
ATOM 836 C CA . PHE A 1 101 ? -7.674 1.835 13.573 1.00 94.62 101 PHE A CA 1
ATOM 837 C C . PHE A 1 101 ? -7.206 3.128 12.898 1.00 94.62 101 PHE A C 1
ATOM 839 O O . PHE A 1 101 ? -7.656 3.456 11.801 1.00 94.62 101 PHE A O 1
ATOM 846 N N . VAL A 1 102 ? -6.286 3.846 13.544 1.00 94.75 102 VAL A N 1
ATOM 847 C CA . VAL A 1 102 ? -5.687 5.077 13.014 1.00 94.75 102 VAL A CA 1
ATOM 848 C C . VAL A 1 102 ? -4.177 4.885 12.914 1.00 94.75 102 VAL A C 1
ATOM 850 O O . VAL A 1 102 ? -3.507 4.667 13.920 1.00 94.75 102 VAL A O 1
ATOM 853 N N . SER A 1 103 ? -3.638 4.969 11.698 1.00 91.25 103 SER A N 1
ATOM 854 C CA . SER A 1 103 ? -2.202 4.902 11.421 1.00 91.25 103 SER A CA 1
ATOM 855 C C . SER A 1 103 ? -1.866 5.734 10.188 1.00 91.25 103 SER A C 1
ATOM 857 O O . SER A 1 103 ? -2.613 5.726 9.212 1.00 91.25 103 SER A O 1
ATOM 859 N N . PHE A 1 104 ? -0.726 6.426 10.231 1.00 90.75 104 PHE A N 1
ATOM 860 C CA . PHE A 1 104 ? -0.180 7.211 9.118 1.00 90.75 104 PHE A CA 1
ATOM 861 C C . PHE A 1 104 ? 1.067 6.548 8.505 1.00 90.75 104 PHE A C 1
ATOM 863 O O . PHE A 1 104 ? 1.853 7.202 7.827 1.00 90.75 104 PHE A O 1
ATOM 870 N N . GLY A 1 105 ? 1.259 5.248 8.750 1.00 89.00 105 GLY A N 1
ATOM 871 C CA . GLY A 1 105 ? 2.445 4.506 8.321 1.00 89.00 105 GLY A CA 1
ATOM 872 C C . GLY A 1 105 ? 3.600 4.588 9.323 1.00 89.00 105 GLY A C 1
ATOM 873 O O . GLY A 1 105 ? 3.434 5.009 10.465 1.00 89.00 105 GLY A O 1
ATOM 874 N N . THR A 1 106 ? 4.786 4.143 8.907 1.00 87.38 106 THR A N 1
ATOM 875 C CA . THR A 1 106 ? 5.983 4.056 9.766 1.00 87.38 106 THR A CA 1
ATOM 876 C C . THR A 1 106 ? 6.634 5.409 10.049 1.00 87.38 106 THR A C 1
ATOM 878 O O . THR A 1 106 ? 7.375 5.546 11.016 1.00 87.38 106 THR A O 1
ATOM 881 N N . THR A 1 107 ? 6.379 6.415 9.212 1.00 86.12 107 THR A N 1
ATOM 882 C CA . THR A 1 107 ? 6.874 7.787 9.374 1.00 86.12 107 THR A CA 1
ATOM 883 C C . THR A 1 107 ? 5.695 8.744 9.299 1.00 86.12 107 THR A C 1
ATOM 885 O O . THR A 1 107 ? 4.873 8.644 8.396 1.00 86.12 107 THR A O 1
ATOM 888 N N . THR A 1 108 ? 5.584 9.660 10.259 1.00 83.12 108 THR A N 1
ATOM 889 C CA . THR A 1 108 ? 4.457 10.596 10.365 1.00 83.12 108 THR A CA 1
ATOM 890 C C . THR A 1 108 ? 4.968 12.030 10.464 1.00 83.12 108 THR A C 1
ATOM 892 O O . THR A 1 108 ? 5.825 12.319 11.296 1.00 83.12 108 THR A O 1
ATOM 895 N N . SER A 1 109 ? 4.390 12.931 9.667 1.00 81.88 109 SER A N 1
ATOM 896 C CA . SER A 1 109 ? 4.626 14.378 9.735 1.00 81.88 109 SER A CA 1
ATOM 897 C C . SER A 1 109 ? 3.298 15.079 10.003 1.00 81.88 109 SER A C 1
ATOM 899 O O . SER A 1 109 ? 2.472 15.214 9.106 1.00 81.88 109 SER A O 1
ATOM 901 N N . LEU A 1 110 ? 3.073 15.503 11.248 1.00 83.69 110 LEU A N 1
ATOM 902 C CA . LEU A 1 110 ? 1.874 16.245 11.646 1.00 83.69 110 LEU A CA 1
ATOM 903 C C . LEU A 1 110 ? 2.275 17.623 12.163 1.00 83.69 110 LEU A C 1
ATOM 905 O O . LEU A 1 110 ? 3.095 17.747 13.075 1.00 83.69 110 LEU A O 1
ATOM 909 N N . THR A 1 111 ? 1.681 18.669 11.596 1.00 83.00 111 THR A N 1
ATOM 910 C CA . THR A 1 111 ? 1.861 20.029 12.098 1.00 83.00 111 THR A CA 1
ATOM 911 C C . THR A 1 111 ? 1.003 20.234 13.341 1.00 83.00 111 THR A C 1
ATOM 913 O O . THR A 1 111 ? -0.178 19.890 13.390 1.00 83.00 111 THR A O 1
ATOM 916 N N . ARG A 1 112 ? 1.591 20.818 14.388 1.00 81.06 112 ARG A N 1
ATOM 917 C CA . ARG A 1 112 ? 0.836 21.201 15.582 1.00 81.06 112 ARG A CA 1
ATOM 918 C C . ARG A 1 112 ? 0.142 22.537 15.324 1.00 81.06 112 ARG A C 1
ATOM 920 O O . ARG A 1 112 ? 0.755 23.586 15.504 1.00 81.06 112 ARG A O 1
ATOM 927 N N . LYS A 1 113 ? -1.143 22.514 14.975 1.00 76.38 113 LYS A N 1
ATOM 928 C CA . LYS A 1 113 ? -1.998 23.704 15.063 1.00 76.38 113 LYS A CA 1
ATOM 929 C C . LYS A 1 113 ? -2.562 23.783 16.485 1.00 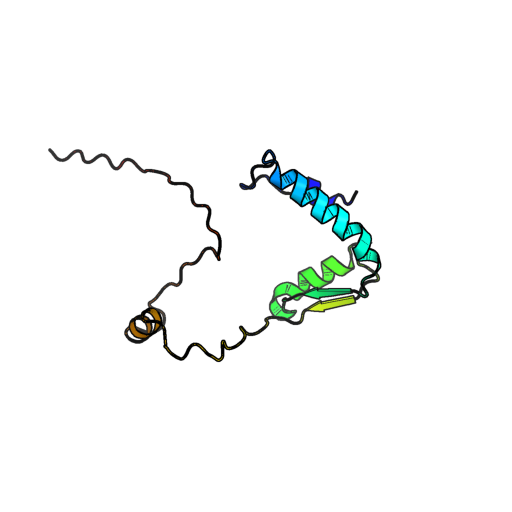76.38 113 LYS A C 1
ATOM 931 O O . LYS A 1 113 ? -3.198 22.842 16.947 1.00 76.38 113 LYS A O 1
ATOM 936 N N . ARG A 1 114 ? -2.246 24.853 17.223 1.00 64.75 114 ARG A N 1
ATOM 937 C CA . ARG A 1 114 ? -2.860 25.120 18.533 1.00 64.75 114 ARG A CA 1
ATOM 938 C C . ARG A 1 114 ? -4.099 25.973 18.306 1.00 64.75 114 ARG A C 1
ATOM 940 O O . ARG A 1 114 ? -3.957 27.146 17.974 1.00 64.75 114 ARG A O 1
ATOM 947 N N . ASP A 1 115 ? -5.276 25.415 18.543 1.00 62.91 115 ASP A N 1
ATOM 948 C CA . ASP A 1 115 ? -6.471 26.231 18.725 1.00 62.91 115 ASP A CA 1
ATOM 949 C C . ASP A 1 115 ? -6.445 26.770 20.162 1.00 62.91 115 ASP A C 1
ATOM 951 O O . ASP A 1 115 ? -6.505 26.016 21.136 1.00 62.91 115 ASP A O 1
ATOM 955 N N . VAL A 1 116 ? -6.261 28.086 20.309 1.00 58.88 116 VAL A N 1
ATOM 956 C CA . VAL A 1 116 ? -6.345 28.768 21.607 1.00 58.88 116 VAL A CA 1
ATOM 957 C C . VAL A 1 116 ? -7.816 28.802 22.008 1.00 58.88 116 VAL A C 1
ATOM 959 O O . VAL A 1 116 ? -8.559 29.708 21.638 1.00 58.88 116 VAL A O 1
ATOM 962 N N . ILE A 1 117 ? -8.255 27.796 22.759 1.00 55.97 117 ILE A N 1
ATOM 963 C CA . ILE A 1 117 ? -9.562 27.832 23.410 1.00 55.97 117 ILE A CA 1
ATOM 964 C C . ILE A 1 117 ? -9.434 28.787 24.601 1.00 55.97 117 ILE A C 1
ATOM 966 O O . ILE A 1 117 ? -8.923 28.423 25.661 1.00 55.97 117 ILE A O 1
ATOM 970 N N . ASN A 1 118 ? -9.866 30.035 24.409 1.00 46.31 118 ASN A N 1
ATOM 971 C CA . ASN A 1 118 ? -10.006 31.018 25.478 1.00 46.31 118 ASN A CA 1
ATOM 972 C C . ASN A 1 118 ? -10.981 30.488 26.543 1.00 46.31 118 ASN A C 1
ATOM 974 O O . ASN A 1 118 ? -12.196 30.604 26.395 1.00 46.31 118 ASN A O 1
ATOM 978 N N . LYS A 1 119 ? -10.459 29.963 27.656 1.00 51.25 119 LYS A N 1
ATOM 979 C CA . LYS A 1 119 ? -11.214 29.900 28.911 1.00 51.25 119 LYS A CA 1
ATOM 980 C C . LYS A 1 119 ? -11.288 31.314 29.491 1.00 51.25 119 LYS A C 1
ATOM 982 O O . LYS A 1 119 ? -10.435 31.703 30.280 1.00 51.25 119 LYS A O 1
ATOM 987 N N . LYS A 1 120 ? -12.314 32.081 29.117 1.00 50.28 120 LYS A N 1
ATOM 988 C CA . LYS A 1 120 ? -12.897 33.053 30.050 1.00 50.28 120 LYS A CA 1
ATOM 989 C C . LYS A 1 120 ? -13.953 32.304 30.859 1.00 50.28 120 LYS A C 1
ATOM 991 O O . LYS A 1 120 ? -15.054 32.086 30.369 1.00 50.28 120 LYS A O 1
ATOM 996 N N . ALA A 1 121 ? -13.580 31.857 32.053 1.00 52.66 121 ALA A N 1
ATOM 997 C CA . ALA A 1 121 ? -14.536 31.576 33.116 1.00 52.66 121 ALA A CA 1
ATOM 998 C C . ALA A 1 121 ? -14.465 32.762 34.086 1.00 52.66 121 ALA A C 1
ATOM 1000 O O . ALA A 1 121 ? -13.364 33.259 34.340 1.00 52.66 121 ALA A O 1
ATOM 1001 N N . GLY A 1 122 ? -15.643 33.263 34.462 1.00 46.06 122 GLY A N 1
ATOM 1002 C CA . 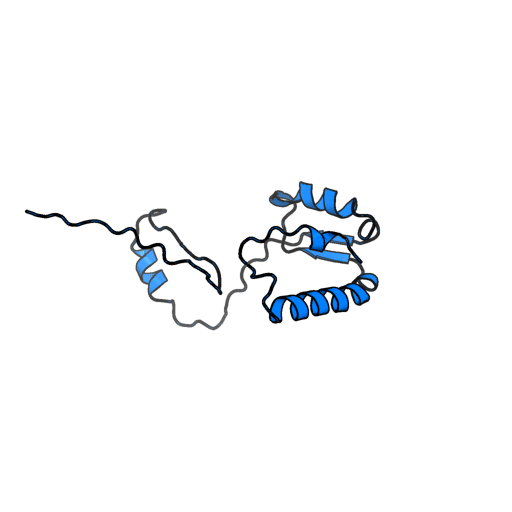GLY A 1 122 ? -15.842 34.445 35.301 1.00 46.06 122 GLY A CA 1
ATOM 1003 C C . GLY A 1 122 ? -15.569 34.218 36.777 1.00 46.06 122 GLY A C 1
ATOM 1004 O O . GLY A 1 122 ? -15.092 33.120 37.138 1.00 46.06 122 GLY A O 1
#

Secondary structure (DSSP, 8-state):
--GGGGG---SSS-TTSHHHHHHHHHHHHHHTTGGG-SEEEES--HHHHHHHHHHHTTSTTTTTSEEEE--PPPPPP-TT--S--HHHHHHTTSPTT-PPP----SS---------------

InterPro domains:
  IPR058980 Glycosyltransferase, N-terminal domain [PF26168] (20-74)

Radius of gyration: 22.68 Å; chains: 1; bounding box: 39×51×61 Å

pLDDT: mean 78.28, std 16.73, range [41.0, 98.31]

Foldseek 3Di:
DPPVPVPDDPPDPPCPDPVNVVVVVVVVVVVVCPVVDQADEDQADCVPCVVVVVVQCVPPVCVRHDYHHPDDDDDPPPPPCPDDDVVVVVVVPDDPPPDDDDDPPPDDDDDDDDDPPDPPDD

Organism: NCBI:txid205694

Sequence (122 aa):
MNNFYRNIPDHGMHLQHPRFQEFIEFIEAEQKYLGFSSGSLYNASKVIEGKFNNLIKKIPEEENKKHWSIGPFNAVELTGLNQRHKCLEWLDKQEPKSVIFVSFGTTTSLTRKRDVINKKAG